Protein AF-A0AAN4YUE8-F1 (afdb_monomer_lite)

Sequence (151 aa):
MDVYGAYKSHLDLLEDEERTVLELKGALEIPPQAVQDELIDAFFSWVAPVLPVVNQRVFLSMYKDPLNPPSLLLLQAIFLAGSRAVREKNHGKELSPGAHSSMVYLQRAKALYDAEFEKDHTTVVQALLLMSWYWQGTEGESVGLSKAGIS

InterPro domains:
  IPR007219 Xylanolytic transcriptional activator, regulatory domain [PF04082] (40-139)
  IPR052073 Amide and Lactam Catabolism Regulators [PTHR47171] (14-140)

Structure (mmCIF, N/CA/C/O backbone):
data_AF-A0AAN4YUE8-F1
#
_entry.id   AF-A0AAN4YUE8-F1
#
loop_
_atom_site.group_PDB
_atom_site.id
_atom_site.type_symbol
_atom_site.label_atom_id
_atom_site.label_alt_id
_atom_site.label_comp_id
_atom_site.label_asym_id
_atom_site.label_entity_id
_atom_site.label_seq_id
_atom_site.pdbx_PDB_ins_code
_atom_site.Cartn_x
_atom_site.Cartn_y
_atom_site.Cartn_z
_atom_site.occupancy
_atom_site.B_iso_or_equiv
_atom_site.auth_seq_id
_atom_site.auth_comp_id
_atom_site.auth_asym_id
_atom_site.auth_atom_id
_atom_site.pdbx_PDB_model_num
ATOM 1 N N . MET A 1 1 ? -6.297 11.658 -5.332 1.00 56.38 1 MET A N 1
ATOM 2 C CA . MET A 1 1 ? -7.288 10.888 -4.556 1.00 56.38 1 MET A CA 1
ATOM 3 C C . MET A 1 1 ? -7.2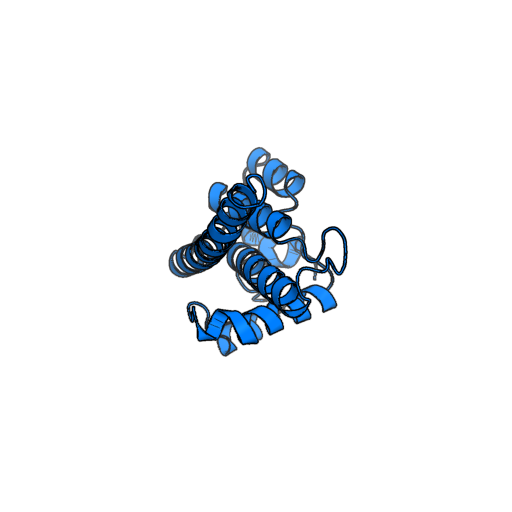24 11.387 -3.127 1.00 56.38 1 MET A C 1
ATOM 5 O O . MET A 1 1 ? -6.114 11.548 -2.638 1.00 56.38 1 MET A O 1
ATOM 9 N N . ASP A 1 2 ? -8.360 11.703 -2.509 1.00 70.38 2 ASP A N 1
ATOM 10 C CA . ASP A 1 2 ? -8.395 12.080 -1.094 1.00 70.38 2 ASP A CA 1
ATOM 11 C C . ASP A 1 2 ? -8.461 10.809 -0.234 1.00 70.38 2 ASP A C 1
ATOM 13 O O . ASP A 1 2 ? -9.399 10.017 -0.350 1.00 70.38 2 ASP A O 1
ATOM 17 N N . VAL A 1 3 ? -7.436 10.605 0.590 1.00 74.94 3 VAL A N 1
ATOM 18 C CA . VAL A 1 3 ? -7.278 9.446 1.483 1.00 74.94 3 VAL A CA 1
ATOM 19 C C . VAL A 1 3 ? -8.448 9.355 2.456 1.00 74.94 3 VAL A C 1
ATOM 21 O O . VAL A 1 3 ? -8.941 8.260 2.726 1.00 74.94 3 VAL A O 1
ATOM 24 N N . TYR A 1 4 ? -8.935 10.501 2.933 1.00 74.44 4 TYR A N 1
ATOM 25 C CA . TYR A 1 4 ? -10.017 10.553 3.907 1.00 74.44 4 TYR A CA 1
ATOM 26 C C . TYR A 1 4 ? -11.331 10.013 3.345 1.00 74.44 4 TYR A C 1
ATOM 28 O O . TYR A 1 4 ? -12.074 9.360 4.070 1.00 74.44 4 TYR A O 1
ATOM 36 N N . GLY A 1 5 ? -11.607 10.222 2.055 1.00 75.31 5 GLY A N 1
ATOM 37 C CA . GLY A 1 5 ? -12.773 9.632 1.393 1.00 75.31 5 GLY A CA 1
ATOM 38 C C . GLY A 1 5 ? -12.615 8.130 1.143 1.00 75.31 5 GLY A C 1
ATOM 39 O O . GLY A 1 5 ? -13.543 7.362 1.378 1.00 75.31 5 GLY A O 1
ATOM 40 N N . ALA A 1 6 ? -11.425 7.720 0.705 1.00 76.44 6 ALA A N 1
ATOM 41 C CA . ALA A 1 6 ? -11.095 6.350 0.316 1.00 76.44 6 ALA A CA 1
ATOM 42 C C . ALA A 1 6 ? -11.107 5.349 1.484 1.00 76.44 6 ALA A C 1
ATOM 44 O O . ALA A 1 6 ? -11.559 4.218 1.328 1.00 76.44 6 ALA A O 1
ATOM 45 N N . TYR A 1 7 ? -10.626 5.773 2.654 1.00 83.31 7 TYR A N 1
ATOM 46 C CA . TYR A 1 7 ? -10.449 4.909 3.827 1.00 83.31 7 TYR A CA 1
ATOM 47 C C . TYR A 1 7 ? -11.299 5.350 5.020 1.00 83.31 7 TYR A C 1
ATOM 49 O O . TYR A 1 7 ? -11.022 4.965 6.155 1.00 83.31 7 TYR A O 1
ATOM 57 N N . LYS A 1 8 ? -12.349 6.144 4.768 1.00 81.19 8 LYS A N 1
ATOM 58 C CA . LYS A 1 8 ? -13.195 6.760 5.797 1.00 81.19 8 LYS A CA 1
ATOM 59 C C . LYS A 1 8 ? -13.653 5.773 6.870 1.00 81.19 8 LYS A C 1
ATOM 61 O O . LYS A 1 8 ? -13.526 6.055 8.051 1.00 81.19 8 LYS A O 1
ATOM 66 N N . SER A 1 9 ? -14.144 4.605 6.455 1.00 80.81 9 SER A N 1
ATOM 67 C CA . SER A 1 9 ? -14.649 3.577 7.372 1.00 80.81 9 SER A CA 1
ATOM 68 C C . SER A 1 9 ? -13.601 3.093 8.371 1.00 80.81 9 SER A C 1
ATOM 70 O O . SER A 1 9 ? -13.945 2.831 9.515 1.00 80.81 9 SER A O 1
ATOM 72 N N . HIS A 1 10 ? -12.339 2.990 7.957 1.00 80.19 10 HIS A N 1
ATOM 73 C CA . HIS A 1 10 ? -11.242 2.594 8.837 1.00 80.19 10 HIS A CA 1
ATOM 74 C C . HIS A 1 10 ? -10.823 3.757 9.732 1.00 80.19 10 HIS A C 1
ATOM 76 O O . HIS A 1 10 ? -10.620 3.571 10.925 1.00 80.19 10 HIS A O 1
ATOM 82 N N . LEU A 1 11 ? -10.751 4.968 9.174 1.00 83.00 11 LEU A N 1
ATOM 83 C CA . LEU A 1 11 ? -10.371 6.165 9.922 1.00 83.00 11 LEU A CA 1
ATOM 84 C C . LEU A 1 11 ? -11.372 6.490 11.036 1.00 83.00 11 LEU A C 1
ATOM 86 O O . LEU A 1 11 ? -10.955 6.840 12.136 1.00 83.00 11 LEU A O 1
ATOM 90 N N . ASP A 1 12 ? -12.673 6.359 10.777 1.00 85.25 12 ASP A N 1
ATOM 91 C CA . ASP A 1 12 ? -13.742 6.631 11.749 1.00 85.25 12 ASP A CA 1
ATOM 92 C C . ASP A 1 12 ? -13.731 5.658 12.947 1.00 85.25 12 ASP A C 1
ATOM 94 O O . ASP A 1 12 ? -14.360 5.943 13.963 1.00 85.25 12 ASP A O 1
ATOM 98 N N . LEU A 1 13 ? -13.029 4.524 12.837 1.00 84.25 13 LEU A N 1
ATOM 99 C CA . LEU A 1 13 ? -12.896 3.520 13.897 1.00 84.25 13 LEU A CA 1
ATOM 100 C C . LEU A 1 13 ? -11.619 3.672 14.736 1.00 84.25 13 LEU A C 1
ATOM 102 O O . LEU A 1 13 ? -11.498 2.984 15.746 1.00 84.25 13 LEU A O 1
ATOM 106 N N . LEU A 1 14 ? -10.680 4.526 14.323 1.00 85.94 14 LEU A N 1
ATOM 107 C CA . LEU A 1 14 ? -9.437 4.756 15.058 1.00 85.94 14 LEU A CA 1
ATOM 108 C C . LEU A 1 14 ? -9.678 5.595 16.306 1.00 85.94 14 LEU A C 1
ATOM 110 O O . LEU A 1 14 ? -10.424 6.577 16.266 1.00 85.94 14 LEU A O 1
ATOM 114 N N . GLU A 1 15 ? -8.961 5.269 17.377 1.00 88.06 15 GLU A N 1
ATOM 115 C CA . GLU A 1 15 ? -8.859 6.167 18.521 1.00 88.06 15 GLU A CA 1
ATOM 116 C C . GLU A 1 15 ? -8.074 7.437 18.131 1.00 88.06 15 GLU A C 1
ATOM 118 O O . GLU A 1 15 ? -7.202 7.419 17.256 1.00 88.06 15 GLU A O 1
ATOM 123 N N . ASP A 1 16 ? -8.368 8.566 18.782 1.00 85.88 16 ASP A N 1
ATOM 124 C CA . ASP A 1 16 ? -7.755 9.863 18.445 1.00 85.88 16 ASP A CA 1
ATOM 125 C C . ASP A 1 16 ? -6.218 9.840 18.573 1.00 85.88 16 ASP A C 1
ATOM 127 O O . ASP A 1 16 ? -5.501 10.470 17.785 1.00 85.88 16 ASP A O 1
ATOM 131 N N . GLU A 1 17 ? -5.695 9.085 19.544 1.00 86.94 17 GLU A N 1
ATOM 132 C CA . GLU A 1 17 ? -4.255 8.906 19.749 1.00 86.94 17 GLU A CA 1
ATOM 133 C C . GLU A 1 17 ? -3.616 8.115 18.598 1.00 86.94 17 GLU A C 1
ATOM 135 O O . GLU A 1 17 ? -2.605 8.545 18.035 1.00 86.94 17 GLU A O 1
ATOM 140 N N . GLU A 1 18 ? -4.234 7.009 18.178 1.00 87.31 18 GLU A N 1
ATOM 141 C CA . GLU A 1 18 ? -3.766 6.189 17.054 1.00 87.31 18 GLU A CA 1
ATOM 142 C C . GLU A 1 18 ? -3.770 6.984 15.749 1.00 87.31 18 GLU A C 1
ATOM 144 O O . GLU A 1 18 ? -2.787 6.975 15.001 1.00 87.31 18 GLU A O 1
ATOM 149 N N . ARG A 1 19 ? -4.847 7.738 15.500 1.00 88.25 19 ARG A N 1
ATOM 150 C CA . ARG A 1 19 ? -4.949 8.632 14.344 1.00 88.25 19 ARG A CA 1
ATOM 151 C C . ARG A 1 19 ? -3.815 9.655 14.337 1.00 88.25 19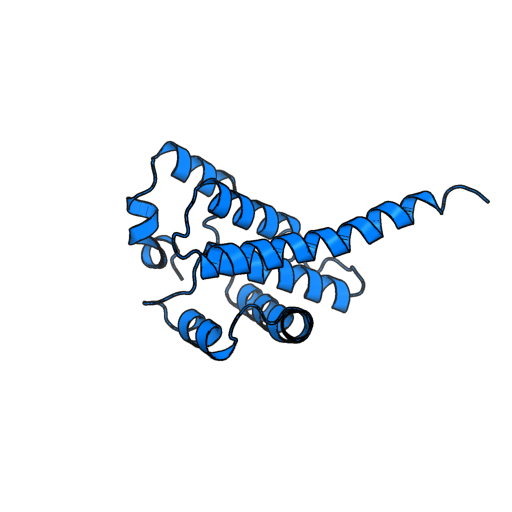 ARG A C 1
ATOM 153 O O . ARG A 1 19 ? -3.136 9.797 13.320 1.00 88.25 19 ARG A O 1
ATOM 160 N N . THR A 1 20 ? -3.559 10.305 15.471 1.00 89.44 20 THR A N 1
ATOM 161 C CA . THR A 1 20 ? -2.471 11.286 15.614 1.00 89.44 20 THR A CA 1
ATOM 162 C C . THR A 1 20 ? -1.111 10.656 15.307 1.00 89.44 20 THR A C 1
ATOM 164 O O . THR A 1 20 ? -0.292 11.235 14.590 1.00 89.44 20 THR A O 1
ATOM 167 N N . VAL A 1 21 ? -0.858 9.442 15.803 1.00 90.31 21 VAL A N 1
ATOM 168 C CA . VAL A 1 21 ? 0.387 8.710 15.531 1.00 90.31 21 VAL A CA 1
ATOM 169 C C . VAL A 1 21 ? 0.535 8.391 14.040 1.00 90.31 21 VAL A C 1
ATOM 171 O O . VAL A 1 21 ? 1.628 8.551 13.487 1.00 90.31 21 VAL A O 1
ATOM 174 N N . LEU A 1 22 ? -0.538 7.959 13.372 1.00 91.88 22 LEU A N 1
ATOM 175 C CA . LEU A 1 22 ? -0.526 7.663 11.937 1.00 91.88 22 LEU A CA 1
ATOM 176 C C . LEU A 1 22 ? -0.288 8.920 11.090 1.00 91.88 22 LEU A C 1
ATOM 178 O O . LEU A 1 22 ? 0.488 8.865 10.133 1.00 91.88 22 LEU A O 1
ATOM 182 N N . GLU A 1 23 ? -0.895 10.049 11.455 1.00 91.00 23 GLU A N 1
ATOM 183 C CA . GLU A 1 23 ? -0.679 11.345 10.803 1.00 91.00 23 GLU A CA 1
ATOM 184 C C . GLU A 1 23 ? 0.769 11.823 10.964 1.00 91.00 23 GLU A C 1
ATOM 186 O O . GLU A 1 23 ? 1.423 12.142 9.973 1.00 91.00 23 GLU A O 1
ATOM 191 N N . LEU A 1 24 ? 1.319 11.781 12.183 1.00 89.81 24 LEU A N 1
ATOM 192 C CA . LEU A 1 24 ? 2.707 12.181 12.455 1.00 89.81 24 LEU A CA 1
ATOM 193 C C . LEU A 1 24 ? 3.735 11.328 11.704 1.00 89.81 24 LEU A C 1
ATOM 195 O O . LEU A 1 24 ? 4.787 11.825 11.302 1.00 89.81 24 LEU A O 1
ATOM 199 N N . LYS A 1 25 ? 3.443 10.041 11.500 1.00 89.38 25 LYS A N 1
ATOM 200 C CA . LYS A 1 25 ? 4.288 9.134 10.709 1.00 89.38 25 LYS A CA 1
ATOM 201 C C . LYS A 1 25 ? 4.062 9.264 9.198 1.00 89.38 25 LYS A C 1
ATOM 203 O O . LYS A 1 25 ? 4.727 8.572 8.425 1.00 89.38 25 LYS A O 1
ATOM 208 N N . GLY A 1 26 ? 3.117 10.103 8.768 1.00 90.81 26 GLY A N 1
ATOM 209 C CA . GLY A 1 26 ? 2.705 10.236 7.371 1.00 90.81 26 GLY A CA 1
ATOM 210 C C . GLY A 1 26 ? 2.127 8.940 6.797 1.00 90.81 26 GLY A C 1
ATOM 211 O O . GLY A 1 26 ? 2.159 8.733 5.587 1.00 90.81 26 GLY A O 1
ATOM 212 N N . ALA A 1 27 ? 1.634 8.030 7.642 1.00 92.81 27 ALA A N 1
ATOM 213 C CA . ALA A 1 27 ? 1.154 6.706 7.241 1.00 92.81 27 ALA A CA 1
ATOM 214 C C . ALA A 1 27 ? -0.069 6.778 6.316 1.00 92.81 27 ALA A C 1
ATOM 216 O O . ALA A 1 27 ? -0.264 5.921 5.451 1.00 92.81 27 ALA A O 1
ATOM 217 N N . LEU A 1 28 ? -0.844 7.852 6.475 1.00 91.12 28 LEU A N 1
ATOM 218 C CA . LEU A 1 28 ? -2.008 8.179 5.663 1.00 91.12 28 LEU A CA 1
ATOM 219 C C . LEU A 1 28 ? -1.648 8.935 4.377 1.00 91.12 28 LEU A C 1
ATOM 221 O O . LEU A 1 28 ? -2.507 9.154 3.536 1.00 91.12 28 LEU A O 1
ATOM 225 N N . GLU A 1 29 ? -0.393 9.333 4.177 1.00 90.50 29 GLU A N 1
ATOM 226 C CA . GLU A 1 29 ? -0.010 10.076 2.982 1.00 90.50 29 GLU A CA 1
ATOM 227 C C . GLU A 1 29 ? 0.211 9.154 1.780 1.00 90.50 29 GLU A C 1
ATOM 229 O O . GLU A 1 29 ? 0.952 8.162 1.837 1.00 90.50 29 GLU A O 1
ATOM 234 N N . ILE A 1 30 ? -0.360 9.559 0.646 1.00 88.94 30 ILE A N 1
ATOM 235 C CA . ILE A 1 30 ? -0.162 8.924 -0.655 1.00 88.94 30 ILE A CA 1
ATOM 236 C C . ILE A 1 30 ? 0.648 9.883 -1.547 1.00 88.94 30 ILE A C 1
ATOM 238 O O . ILE A 1 30 ? 0.291 11.060 -1.649 1.00 88.94 30 ILE A O 1
ATOM 242 N N . PRO A 1 31 ? 1.730 9.419 -2.202 1.00 90.19 31 PRO A N 1
ATOM 243 C CA . PRO A 1 31 ? 2.542 10.265 -3.078 1.00 90.19 31 PRO A CA 1
ATOM 244 C C . PRO A 1 31 ? 1.772 10.693 -4.347 1.00 90.19 31 PRO A C 1
ATOM 246 O O . PRO A 1 31 ? 0.704 10.150 -4.640 1.00 90.19 31 PRO A O 1
ATOM 249 N N . PRO A 1 32 ? 2.291 11.644 -5.149 1.00 91.19 32 PRO A N 1
ATOM 250 C CA . PRO A 1 32 ? 1.680 12.020 -6.426 1.00 91.19 32 PRO A CA 1
ATOM 251 C C . PRO A 1 32 ? 1.449 10.812 -7.344 1.00 91.19 32 PRO A C 1
ATOM 253 O O . PRO A 1 32 ? 2.257 9.887 -7.359 1.00 91.19 32 PRO A O 1
ATOM 256 N N . GLN A 1 33 ? 0.375 10.831 -8.140 1.00 90.81 33 GLN A N 1
ATOM 257 C CA . GLN A 1 33 ? -0.047 9.677 -8.952 1.00 90.81 33 GLN A CA 1
ATOM 258 C C . GLN A 1 33 ? 1.068 9.126 -9.854 1.00 90.81 33 GLN A C 1
ATOM 260 O O . GLN A 1 33 ? 1.293 7.926 -9.864 1.00 90.81 33 GLN A O 1
ATOM 265 N N . ALA A 1 34 ? 1.843 9.999 -10.504 1.00 90.75 34 ALA A N 1
ATOM 266 C CA . ALA A 1 34 ? 2.965 9.577 -11.344 1.00 90.75 34 ALA A CA 1
ATOM 267 C C . ALA A 1 34 ? 4.022 8.749 -10.585 1.00 90.75 34 ALA A C 1
ATOM 269 O O . ALA A 1 34 ? 4.599 7.824 -11.146 1.00 90.75 34 ALA A O 1
ATOM 270 N N . VAL A 1 35 ? 4.260 9.062 -9.305 1.00 91.12 35 VAL A N 1
ATOM 271 C CA . VAL A 1 35 ? 5.174 8.291 -8.449 1.00 91.12 35 VAL A CA 1
ATOM 272 C C . VAL A 1 35 ? 4.543 6.951 -8.084 1.00 91.12 35 VAL A C 1
ATOM 274 O O . VAL A 1 35 ? 5.218 5.930 -8.116 1.00 91.12 35 VAL A O 1
ATOM 277 N N . GLN A 1 36 ? 3.249 6.931 -7.758 1.00 94.06 36 GLN A N 1
ATOM 278 C CA . GLN A 1 36 ? 2.547 5.680 -7.462 1.00 94.06 36 GLN A CA 1
ATOM 279 C C . GLN A 1 36 ? 2.620 4.713 -8.647 1.00 94.06 36 GLN A C 1
ATOM 281 O O . GLN A 1 36 ? 3.005 3.562 -8.4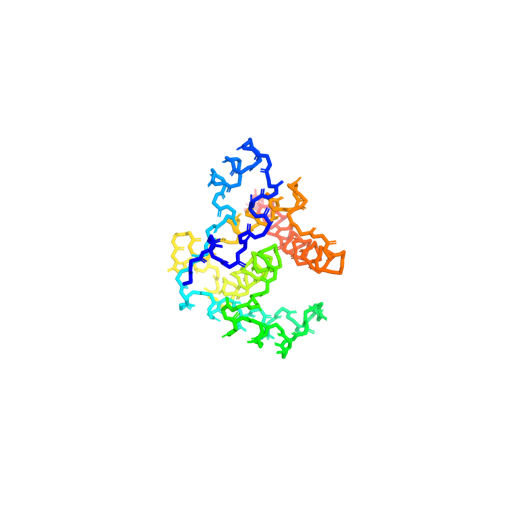55 1.00 94.06 36 GLN A O 1
ATOM 286 N N . ASP A 1 37 ? 2.304 5.198 -9.852 1.00 95.06 37 ASP A N 1
ATOM 287 C CA . ASP A 1 37 ? 2.338 4.417 -11.089 1.00 95.06 37 ASP A CA 1
ATOM 288 C C . ASP A 1 37 ? 3.738 3.825 -11.320 1.00 95.06 37 ASP A C 1
ATOM 290 O O . ASP A 1 37 ? 3.874 2.619 -11.520 1.00 95.06 37 ASP A O 1
ATOM 294 N N . GLU A 1 38 ? 4.796 4.637 -11.189 1.00 93.88 38 GLU A N 1
ATOM 295 C CA . GLU A 1 38 ? 6.185 4.180 -11.333 1.00 93.88 38 GLU A CA 1
ATOM 296 C C . GLU A 1 38 ? 6.549 3.076 -10.324 1.00 93.88 38 GLU A C 1
ATOM 298 O O . GLU A 1 38 ? 7.151 2.062 -10.690 1.00 93.88 38 GLU A O 1
ATOM 303 N N . LEU A 1 39 ? 6.187 3.254 -9.050 1.00 94.88 39 LEU A N 1
ATOM 304 C CA . LEU A 1 39 ? 6.496 2.293 -7.990 1.00 94.88 39 LEU A CA 1
ATOM 305 C C . LEU A 1 39 ? 5.720 0.981 -8.162 1.00 94.88 39 LEU A C 1
ATOM 307 O O . LEU A 1 39 ? 6.287 -0.097 -7.968 1.00 94.88 39 LEU A O 1
ATOM 311 N N . ILE A 1 40 ? 4.442 1.060 -8.538 1.00 96.75 40 ILE A N 1
ATOM 312 C CA . ILE A 1 40 ? 3.584 -0.105 -8.789 1.00 96.75 40 ILE A CA 1
ATOM 313 C C . ILE A 1 40 ? 4.096 -0.886 -10.003 1.00 96.75 40 ILE A C 1
ATOM 315 O O . ILE A 1 40 ? 4.230 -2.112 -9.936 1.00 96.75 40 ILE A O 1
ATOM 319 N N . ASP A 1 41 ? 4.443 -0.193 -11.086 1.00 96.06 41 ASP A N 1
ATOM 320 C CA . ASP A 1 41 ? 5.007 -0.818 -12.280 1.00 96.06 41 ASP A CA 1
ATOM 321 C C . ASP A 1 41 ? 6.345 -1.496 -11.971 1.00 96.06 41 ASP A C 1
ATOM 323 O O . ASP A 1 41 ? 6.581 -2.635 -12.389 1.00 96.06 41 ASP A O 1
ATOM 327 N N . ALA A 1 42 ? 7.210 -0.844 -11.188 1.00 94.38 42 ALA A N 1
ATOM 328 C CA . ALA A 1 42 ? 8.470 -1.431 -10.747 1.00 94.38 42 ALA A CA 1
ATOM 329 C C . ALA A 1 42 ? 8.252 -2.681 -9.880 1.00 94.38 42 ALA A C 1
ATOM 331 O O . ALA A 1 42 ? 8.917 -3.696 -10.094 1.00 94.38 42 ALA A O 1
ATOM 332 N N . PHE A 1 43 ? 7.293 -2.645 -8.950 1.00 96.38 43 PHE A N 1
ATOM 333 C CA . PHE A 1 43 ? 6.931 -3.801 -8.132 1.00 96.38 43 PHE A CA 1
ATOM 334 C C . PHE A 1 43 ? 6.506 -4.996 -8.994 1.00 96.38 43 PHE A C 1
ATOM 336 O O . PHE A 1 43 ? 7.076 -6.081 -8.862 1.00 96.38 43 PHE A O 1
ATOM 343 N N . PHE A 1 44 ? 5.552 -4.810 -9.911 1.00 97.25 44 PHE A N 1
ATOM 344 C CA . PHE A 1 44 ? 5.060 -5.915 -10.736 1.00 97.25 44 PHE A CA 1
ATOM 345 C C . PHE A 1 44 ? 6.079 -6.410 -11.765 1.00 97.25 44 PHE A C 1
ATOM 347 O O . PHE A 1 44 ? 6.052 -7.584 -12.125 1.00 97.25 44 PHE A O 1
ATOM 354 N N . SER A 1 45 ? 6.991 -5.546 -12.209 1.00 95.38 45 SER A N 1
ATOM 355 C CA . SER A 1 45 ? 8.015 -5.918 -13.189 1.00 95.38 45 SER A CA 1
ATOM 356 C C . SER A 1 45 ? 9.194 -6.671 -12.571 1.00 95.38 45 SER A C 1
ATOM 358 O O . SER A 1 45 ? 9.763 -7.539 -13.227 1.00 95.38 45 SER A O 1
ATOM 360 N N . TRP A 1 46 ? 9.577 -6.345 -11.331 1.00 92.62 46 TRP A N 1
ATOM 361 C CA . TRP A 1 46 ? 10.837 -6.820 -10.738 1.00 92.62 46 TRP A CA 1
ATOM 362 C C . TRP A 1 46 ? 10.663 -7.652 -9.473 1.00 92.62 46 TRP A C 1
ATOM 364 O O . TRP A 1 46 ? 11.437 -8.577 -9.244 1.00 92.62 46 TRP A O 1
ATOM 374 N N . VAL A 1 47 ? 9.658 -7.346 -8.651 1.00 93.44 47 VAL A N 1
ATOM 375 C CA . VAL A 1 47 ? 9.465 -8.007 -7.353 1.00 93.44 47 VAL A CA 1
ATOM 376 C C . VAL A 1 47 ? 8.461 -9.146 -7.469 1.00 93.44 47 VAL A C 1
ATOM 378 O O . VAL A 1 47 ? 8.760 -10.264 -7.058 1.00 93.44 47 VAL A O 1
ATOM 381 N N . ALA A 1 48 ? 7.297 -8.900 -8.077 1.00 94.69 48 ALA A N 1
ATOM 382 C CA . ALA A 1 48 ? 6.243 -9.904 -8.221 1.00 94.69 48 ALA A CA 1
ATOM 383 C C . ALA A 1 48 ? 6.686 -11.210 -8.924 1.00 94.69 48 ALA A C 1
ATOM 385 O O . ALA A 1 48 ? 6.197 -12.263 -8.518 1.00 94.69 48 ALA A O 1
ATOM 386 N N . PRO A 1 49 ? 7.621 -11.212 -9.902 1.00 95.19 49 PRO A N 1
ATOM 387 C CA . PRO A 1 49 ? 8.139 -12.459 -10.474 1.00 95.19 49 PRO A CA 1
ATOM 388 C C . PRO A 1 49 ? 8.880 -13.353 -9.469 1.00 95.19 49 PRO A C 1
ATOM 390 O O . PRO A 1 49 ? 8.911 -14.568 -9.644 1.00 95.19 49 PRO A O 1
ATOM 393 N N . VAL A 1 50 ? 9.475 -12.765 -8.425 1.00 92.94 50 VAL A N 1
ATOM 394 C CA . VAL A 1 50 ? 10.214 -13.482 -7.370 1.00 92.94 50 VAL A CA 1
ATOM 395 C C . VAL A 1 50 ? 9.322 -13.749 -6.154 1.00 92.94 50 VAL A C 1
ATOM 397 O O . VAL A 1 50 ? 9.427 -14.802 -5.529 1.00 92.94 50 VAL A O 1
ATOM 400 N N . LEU A 1 51 ? 8.424 -12.815 -5.828 1.00 94.00 51 LEU A N 1
ATOM 401 C CA . LEU A 1 51 ? 7.528 -12.872 -4.675 1.00 94.00 51 LEU A CA 1
ATOM 402 C C . LEU A 1 51 ? 6.071 -12.591 -5.105 1.00 94.00 51 LEU A C 1
ATOM 404 O O . LEU A 1 51 ? 5.561 -11.488 -4.887 1.00 94.00 51 LEU A O 1
ATOM 408 N N . PRO A 1 52 ? 5.378 -13.571 -5.722 1.00 94.94 52 PRO A N 1
ATOM 409 C CA . PRO A 1 52 ? 4.057 -13.393 -6.335 1.00 94.94 52 PRO A CA 1
ATOM 410 C C . PRO A 1 52 ? 2.920 -13.422 -5.301 1.00 94.94 52 PRO A C 1
ATOM 412 O O . PRO A 1 52 ? 1.978 -14.206 -5.398 1.00 94.94 52 PRO A O 1
ATOM 415 N N . VAL A 1 53 ? 3.010 -12.575 -4.276 1.00 96.56 53 VAL A N 1
ATOM 416 C CA . VAL A 1 53 ? 2.041 -12.543 -3.168 1.00 96.56 53 VAL A CA 1
ATOM 417 C C . VAL A 1 53 ? 0.805 -11.703 -3.491 1.00 96.56 53 VAL A C 1
ATOM 419 O O . VAL A 1 53 ? -0.235 -11.903 -2.875 1.00 96.56 53 VAL A O 1
ATOM 422 N N . VAL A 1 54 ? 0.886 -10.812 -4.487 1.00 97.19 54 VAL A N 1
ATOM 423 C CA . VAL A 1 54 ? -0.209 -9.926 -4.919 1.00 97.19 54 VAL A CA 1
ATOM 424 C C . VAL A 1 54 ? -0.664 -10.287 -6.331 1.00 97.19 54 VAL A C 1
ATOM 426 O O . VAL A 1 54 ? 0.140 -10.359 -7.260 1.00 97.19 54 VAL A O 1
ATOM 429 N N . ASN A 1 55 ? -1.975 -10.451 -6.528 1.00 96.81 55 ASN A N 1
ATOM 430 C CA . ASN A 1 55 ? -2.543 -10.634 -7.861 1.00 96.81 55 ASN A CA 1
ATOM 431 C C . ASN A 1 55 ? -2.586 -9.295 -8.615 1.00 96.81 55 ASN A C 1
ATOM 433 O O . ASN A 1 55 ? -3.384 -8.418 -8.285 1.00 96.81 55 ASN A O 1
ATOM 437 N N . GLN A 1 56 ? -1.774 -9.167 -9.667 1.00 96.44 56 GLN A N 1
ATOM 438 C CA . GLN A 1 56 ? -1.651 -7.930 -10.443 1.00 96.44 56 GLN A CA 1
ATOM 439 C C . GLN A 1 56 ? -2.975 -7.436 -11.027 1.00 96.44 56 GLN A C 1
ATOM 441 O O . GLN A 1 56 ? -3.277 -6.248 -10.950 1.00 96.44 56 GLN A O 1
ATOM 446 N N . ARG A 1 57 ? -3.782 -8.330 -11.609 1.00 96.25 57 ARG A N 1
ATOM 447 C CA . ARG A 1 57 ? -5.035 -7.932 -12.262 1.00 96.25 57 ARG A CA 1
ATOM 448 C C . ARG A 1 57 ? -6.029 -7.388 -11.243 1.00 96.25 57 ARG A C 1
ATOM 450 O O . ARG A 1 57 ? -6.629 -6.347 -11.490 1.00 96.25 57 ARG A O 1
ATOM 457 N N . VAL A 1 58 ? -6.188 -8.088 -10.121 1.00 95.81 58 VAL A N 1
ATOM 458 C CA . VAL A 1 58 ? -7.095 -7.671 -9.043 1.00 95.81 58 VAL A CA 1
ATOM 459 C C . VAL A 1 58 ? -6.623 -6.343 -8.460 1.00 95.81 58 VAL A C 1
ATOM 461 O O . VAL A 1 58 ? -7.388 -5.383 -8.441 1.00 95.81 58 VAL A O 1
ATOM 464 N N . PHE A 1 59 ? -5.345 -6.247 -8.093 1.00 96.69 59 PHE A N 1
ATOM 465 C CA . PHE A 1 59 ? -4.789 -5.036 -7.501 1.00 96.69 59 PHE A CA 1
ATOM 466 C C . PHE A 1 59 ? -4.929 -3.816 -8.420 1.00 96.69 59 PHE A C 1
ATOM 468 O O . PHE A 1 59 ? -5.453 -2.792 -7.997 1.00 96.69 59 PHE A O 1
ATOM 475 N N . LEU A 1 60 ? -4.533 -3.924 -9.694 1.00 96.06 60 LEU A N 1
ATOM 476 C CA . LEU A 1 60 ? -4.636 -2.810 -10.643 1.00 96.06 60 LEU A CA 1
ATOM 477 C C . LEU A 1 60 ? -6.086 -2.422 -10.954 1.00 96.06 60 LEU A C 1
ATOM 479 O O . LEU A 1 60 ? -6.333 -1.282 -11.346 1.00 96.06 60 LEU A O 1
ATOM 483 N N . SER A 1 61 ? -7.038 -3.350 -10.811 1.00 95.69 61 SER A N 1
ATOM 484 C CA . SER A 1 61 ? -8.461 -3.033 -10.954 1.00 95.69 61 SER A CA 1
ATOM 485 C C . SER A 1 61 ? -8.962 -2.173 -9.792 1.00 95.69 61 SER A C 1
ATOM 487 O O . SER A 1 61 ? -9.575 -1.142 -10.041 1.00 95.69 61 SER A O 1
ATOM 489 N N . MET A 1 62 ? -8.596 -2.524 -8.553 1.00 94.38 62 MET A N 1
ATOM 490 C CA . MET A 1 62 ? -8.917 -1.748 -7.349 1.00 94.38 62 MET A CA 1
ATOM 491 C C . MET A 1 62 ? -8.184 -0.406 -7.333 1.00 94.38 62 MET A C 1
ATOM 493 O O . MET A 1 62 ? -8.758 0.620 -7.008 1.00 94.38 62 MET A O 1
ATOM 497 N N . TYR A 1 63 ? -6.918 -0.380 -7.758 1.00 93.69 63 TYR A N 1
ATOM 498 C CA . TYR A 1 63 ? -6.119 0.845 -7.823 1.00 93.69 63 TYR A CA 1
ATOM 499 C C . TYR A 1 63 ? -6.746 1.923 -8.724 1.00 93.69 63 TYR A C 1
ATOM 501 O O . TYR A 1 63 ? -6.621 3.117 -8.462 1.00 93.69 63 TYR A O 1
ATOM 509 N N . LYS A 1 64 ? -7.447 1.501 -9.780 1.00 92.19 64 LYS A N 1
ATOM 510 C CA . LYS A 1 64 ? -8.164 2.390 -10.703 1.00 92.19 64 LYS A CA 1
ATOM 511 C C . LYS A 1 64 ? -9.585 2.716 -10.243 1.00 92.19 64 LYS A C 1
ATOM 513 O O . LYS A 1 64 ? -10.216 3.579 -10.852 1.00 92.19 64 LYS A O 1
ATOM 518 N N . ASP A 1 65 ? -10.086 2.033 -9.217 1.00 90.50 65 ASP A N 1
ATOM 519 C CA . ASP A 1 65 ? -11.427 2.215 -8.678 1.00 90.50 65 ASP A CA 1
ATOM 520 C C . ASP A 1 65 ? -11.382 3.102 -7.420 1.00 90.50 65 ASP A C 1
ATOM 522 O O . ASP A 1 65 ? -11.002 2.642 -6.341 1.00 90.50 65 ASP A O 1
ATOM 526 N N . PRO A 1 66 ? -11.791 4.380 -7.510 1.00 82.81 66 PRO A N 1
ATOM 527 C CA . PRO A 1 66 ? -11.771 5.278 -6.361 1.00 82.81 66 PRO A CA 1
ATOM 528 C C . PRO A 1 66 ? -12.777 4.895 -5.266 1.00 82.81 66 PRO A C 1
ATOM 530 O O . PRO A 1 66 ? -12.662 5.404 -4.153 1.00 82.81 66 PRO A O 1
ATOM 533 N N . LEU A 1 67 ? -13.766 4.046 -5.571 1.00 86.44 67 LEU A N 1
ATOM 534 C CA . LEU A 1 67 ? -14.780 3.587 -4.619 1.00 86.44 67 LEU A CA 1
ATOM 535 C C . LEU A 1 67 ? -14.365 2.304 -3.897 1.00 86.44 67 LEU A C 1
ATOM 537 O O . LEU A 1 67 ? -14.900 2.010 -2.830 1.00 86.44 67 LEU A O 1
ATOM 541 N N . ASN A 1 68 ? -13.431 1.550 -4.473 1.00 86.81 68 ASN A N 1
ATOM 542 C CA . ASN A 1 68 ? -12.926 0.307 -3.908 1.00 86.81 68 ASN A CA 1
ATOM 543 C C . ASN A 1 68 ? -11.394 0.225 -4.036 1.00 86.81 68 ASN A C 1
ATOM 545 O O . ASN A 1 68 ? -10.876 -0.640 -4.753 1.00 86.81 68 ASN A O 1
ATOM 549 N N . PRO A 1 69 ? -10.665 1.145 -3.376 1.00 90.81 69 PRO A N 1
ATOM 550 C CA . PRO A 1 69 ? -9.213 1.170 -3.424 1.00 90.81 69 PRO A CA 1
ATOM 551 C C . PRO A 1 69 ? -8.602 -0.071 -2.760 1.00 90.81 69 PRO A C 1
ATOM 553 O O . PRO A 1 69 ? -9.228 -0.700 -1.904 1.00 90.81 69 PRO A O 1
ATOM 556 N N . PRO A 1 70 ? -7.351 -0.421 -3.104 1.00 94.06 70 PRO A N 1
ATOM 557 C CA . PRO A 1 70 ? -6.619 -1.448 -2.378 1.00 94.06 70 PRO A CA 1
ATOM 558 C C . PRO A 1 70 ? -6.378 -1.019 -0.926 1.00 94.06 70 PRO A C 1
ATOM 560 O O . PRO A 1 70 ? -6.388 0.166 -0.607 1.00 94.06 70 PRO A O 1
ATOM 563 N N . SER A 1 71 ? -6.084 -1.983 -0.056 1.00 95.06 71 SER A N 1
ATOM 564 C CA . SER A 1 71 ? -5.658 -1.711 1.320 1.00 95.06 71 SER A CA 1
ATOM 565 C C . SER A 1 71 ? -4.505 -0.711 1.375 1.00 95.06 71 SER A C 1
ATOM 567 O O . SER A 1 71 ? -3.498 -0.876 0.679 1.00 95.06 71 SER A O 1
ATOM 569 N N . LEU A 1 72 ? -4.613 0.286 2.257 1.00 95.62 72 LEU A N 1
ATOM 570 C CA . LEU A 1 72 ? -3.558 1.275 2.452 1.00 95.62 72 LEU A CA 1
ATOM 571 C C . LEU A 1 72 ? -2.271 0.628 2.981 1.00 95.62 72 LEU A C 1
ATOM 573 O O . LEU A 1 72 ? -1.182 1.001 2.548 1.00 95.62 72 LEU A O 1
ATOM 577 N N . LEU A 1 73 ? -2.384 -0.377 3.858 1.00 97.19 73 LEU A N 1
ATOM 578 C CA . LEU A 1 73 ? -1.237 -1.137 4.362 1.00 97.19 73 LEU A CA 1
ATOM 579 C C . LEU A 1 73 ? -0.499 -1.830 3.211 1.00 97.19 73 LEU A C 1
ATOM 581 O O . LEU A 1 73 ? 0.716 -1.676 3.062 1.00 97.19 73 LEU A O 1
ATOM 585 N N . LEU A 1 74 ? -1.240 -2.555 2.368 1.00 97.44 74 LEU A N 1
ATOM 586 C CA . LEU A 1 74 ? -0.663 -3.240 1.213 1.00 97.44 74 LEU A CA 1
ATOM 587 C C . LEU A 1 74 ? -0.076 -2.250 0.203 1.00 97.44 74 LEU A C 1
ATOM 589 O O . LEU A 1 74 ? 0.983 -2.505 -0.365 1.00 97.44 74 LEU A O 1
ATOM 593 N N . LEU A 1 75 ? -0.731 -1.107 0.007 1.00 96.81 75 LEU A N 1
ATOM 594 C CA . LEU A 1 75 ? -0.269 -0.058 -0.892 1.00 96.81 75 LEU A CA 1
ATOM 595 C C . LEU A 1 75 ? 1.082 0.521 -0.437 1.00 96.81 75 LEU A C 1
ATOM 597 O O . LEU A 1 75 ? 2.012 0.584 -1.242 1.00 96.81 75 LEU A O 1
ATOM 601 N N . GLN A 1 76 ? 1.239 0.854 0.852 1.00 96.94 76 GLN A N 1
ATOM 602 C CA . GLN A 1 76 ? 2.528 1.302 1.403 1.00 96.94 76 GLN A CA 1
ATOM 603 C C . GLN A 1 76 ? 3.610 0.212 1.266 1.00 96.94 76 GLN A C 1
ATOM 605 O O . GLN A 1 76 ? 4.752 0.510 0.915 1.00 96.94 76 GLN A O 1
ATOM 610 N N . ALA A 1 77 ? 3.261 -1.063 1.473 1.00 97.50 77 ALA A N 1
ATOM 611 C CA . ALA A 1 77 ? 4.193 -2.181 1.309 1.00 97.50 77 ALA A CA 1
ATOM 612 C C . ALA A 1 77 ? 4.619 -2.409 -0.160 1.00 97.50 77 ALA A C 1
ATOM 614 O O . ALA A 1 77 ? 5.777 -2.734 -0.435 1.00 97.50 77 ALA A O 1
ATOM 615 N N . ILE A 1 78 ? 3.722 -2.186 -1.124 1.00 97.25 78 ILE A N 1
ATOM 616 C CA . ILE A 1 78 ? 4.046 -2.214 -2.557 1.00 97.25 78 ILE A CA 1
ATOM 617 C C . ILE A 1 78 ? 4.959 -1.042 -2.928 1.00 97.25 78 ILE A C 1
ATOM 619 O O . ILE A 1 78 ? 5.943 -1.250 -3.637 1.00 97.25 78 ILE A O 1
ATOM 623 N N . PHE A 1 79 ? 4.711 0.165 -2.412 1.00 95.88 79 PHE A N 1
ATOM 624 C CA . PHE A 1 79 ? 5.599 1.314 -2.626 1.00 95.88 79 PHE A CA 1
ATOM 625 C C . PHE A 1 79 ? 7.000 1.094 -2.037 1.00 95.88 79 PHE A C 1
ATOM 627 O O . PHE A 1 79 ? 8.005 1.447 -2.661 1.00 95.88 79 PHE A O 1
ATOM 634 N N . LEU A 1 80 ? 7.095 0.436 -0.880 1.00 95.38 80 LEU A N 1
ATOM 635 C CA . LEU A 1 80 ? 8.365 -0.003 -0.300 1.00 95.38 80 LEU A CA 1
ATOM 636 C C . LEU A 1 80 ? 9.139 -0.906 -1.271 1.00 95.38 80 LEU A C 1
ATOM 638 O O . LEU A 1 80 ? 10.294 -0.626 -1.596 1.00 95.38 80 LEU A O 1
ATOM 642 N N . ALA A 1 81 ? 8.499 -1.966 -1.758 1.00 95.19 81 ALA A N 1
ATOM 643 C CA . ALA A 1 81 ? 9.135 -2.923 -2.656 1.00 95.19 81 ALA A CA 1
ATOM 644 C C . ALA A 1 81 ? 9.485 -2.294 -4.021 1.00 95.19 81 ALA A C 1
ATOM 646 O O . ALA A 1 81 ? 10.595 -2.473 -4.527 1.00 95.19 81 ALA A O 1
ATOM 647 N N . GLY A 1 82 ? 8.571 -1.496 -4.578 1.00 94.19 82 GLY A N 1
ATOM 648 C CA . GLY A 1 82 ? 8.757 -0.758 -5.825 1.00 94.19 82 GLY A CA 1
ATOM 649 C C . GLY A 1 82 ? 9.904 0.248 -5.751 1.00 94.19 82 GLY A C 1
ATOM 650 O O . GLY A 1 82 ? 10.736 0.300 -6.653 1.00 94.19 82 GLY A O 1
ATOM 651 N N . SER A 1 83 ? 10.025 0.993 -4.648 1.00 92.44 83 SER A N 1
ATOM 652 C CA . SER A 1 83 ? 11.084 2.004 -4.498 1.00 92.44 83 SER A CA 1
ATOM 653 C C . SER A 1 83 ? 12.470 1.367 -4.436 1.00 92.44 83 SER A C 1
ATOM 655 O O . SER A 1 83 ? 13.408 1.881 -5.046 1.00 92.44 83 SER A O 1
ATOM 657 N N . ARG A 1 84 ? 12.602 0.201 -3.786 1.00 89.00 84 ARG A N 1
ATOM 658 C CA . ARG A 1 84 ? 13.837 -0.593 -3.821 1.00 89.00 84 ARG A CA 1
ATOM 659 C C . ARG A 1 84 ? 14.181 -1.036 -5.247 1.00 89.00 84 ARG A C 1
ATOM 661 O O . ARG A 1 84 ? 15.327 -0.885 -5.660 1.00 89.00 84 ARG A O 1
ATOM 668 N N . ALA A 1 85 ? 13.205 -1.531 -6.010 1.00 88.00 85 ALA A N 1
ATOM 669 C CA . ALA A 1 85 ? 13.420 -1.948 -7.398 1.00 88.00 85 ALA A CA 1
ATOM 670 C C . ALA A 1 85 ? 13.838 -0.777 -8.310 1.00 88.00 85 ALA A C 1
ATOM 672 O O . ALA A 1 85 ? 14.749 -0.919 -9.127 1.00 88.00 85 ALA A O 1
ATOM 673 N N . VAL A 1 86 ? 13.231 0.403 -8.137 1.00 88.31 86 VAL A N 1
ATOM 674 C CA . VAL A 1 86 ? 13.634 1.627 -8.850 1.00 88.31 86 VAL A CA 1
ATOM 675 C C . VAL A 1 86 ? 15.065 2.033 -8.486 1.00 88.31 86 VAL A C 1
ATOM 677 O O . VAL A 1 86 ? 15.839 2.387 -9.377 1.00 88.31 86 VAL A O 1
ATOM 680 N N . ARG A 1 87 ? 15.455 1.959 -7.207 1.00 83.81 87 ARG A N 1
ATOM 681 C CA . ARG A 1 87 ? 16.829 2.268 -6.766 1.00 83.81 87 ARG A CA 1
ATOM 682 C C . ARG A 1 87 ? 17.863 1.328 -7.385 1.00 83.81 87 ARG A C 1
ATOM 684 O O . ARG A 1 87 ? 18.880 1.808 -7.881 1.00 83.81 87 ARG A O 1
ATOM 691 N N . GLU A 1 88 ? 17.584 0.026 -7.410 1.00 80.81 88 GLU A N 1
ATOM 692 C CA . GLU A 1 88 ? 18.463 -0.978 -8.024 1.00 80.81 88 GLU A CA 1
ATOM 693 C C . GLU A 1 88 ? 18.660 -0.700 -9.523 1.00 80.81 88 GLU A C 1
ATOM 695 O O . GLU A 1 88 ? 19.786 -0.597 -10.006 1.00 80.81 88 GLU A O 1
ATOM 700 N N . LYS A 1 89 ? 17.562 -0.448 -10.252 1.00 79.69 89 LYS A N 1
ATOM 701 C CA . LYS A 1 89 ? 17.598 -0.109 -11.686 1.00 79.69 89 LYS A CA 1
ATOM 702 C C . LYS A 1 89 ? 18.454 1.128 -11.985 1.00 79.69 89 LYS A C 1
ATOM 704 O O . LYS A 1 89 ? 19.056 1.223 -13.053 1.00 79.69 89 LYS A O 1
ATOM 709 N N . ASN A 1 90 ? 18.501 2.081 -11.059 1.00 77.81 90 ASN A N 1
ATOM 710 C CA . ASN A 1 90 ? 19.250 3.326 -11.204 1.00 77.81 90 ASN A CA 1
ATOM 711 C C . ASN A 1 90 ? 20.654 3.269 -10.576 1.00 77.81 90 ASN A C 1
ATOM 713 O O . ASN A 1 90 ? 21.251 4.317 -10.323 1.00 77.81 90 ASN A O 1
ATOM 717 N N . HIS A 1 91 ? 21.197 2.065 -10.349 1.00 74.38 91 HIS A N 1
ATOM 718 C CA . HIS A 1 91 ? 22.527 1.833 -9.769 1.00 74.38 91 HIS A CA 1
ATOM 719 C C . HIS A 1 91 ? 22.735 2.580 -8.438 1.00 74.38 91 HIS A C 1
ATOM 721 O O . HIS A 1 91 ? 23.793 3.157 -8.189 1.00 74.38 91 HIS A O 1
ATOM 727 N N . GLY A 1 92 ? 21.694 2.637 -7.603 1.00 64.31 92 GLY A N 1
ATOM 728 C CA . GLY A 1 92 ? 21.745 3.284 -6.292 1.00 64.31 92 GLY A CA 1
ATOM 729 C C . GLY A 1 92 ? 21.693 4.815 -6.315 1.00 64.31 92 GLY A C 1
ATOM 730 O O . GLY A 1 92 ? 21.786 5.432 -5.256 1.00 64.31 92 GLY A O 1
ATOM 731 N N . LYS A 1 93 ? 21.516 5.454 -7.480 1.00 59.88 93 LYS A N 1
ATOM 732 C CA . LYS A 1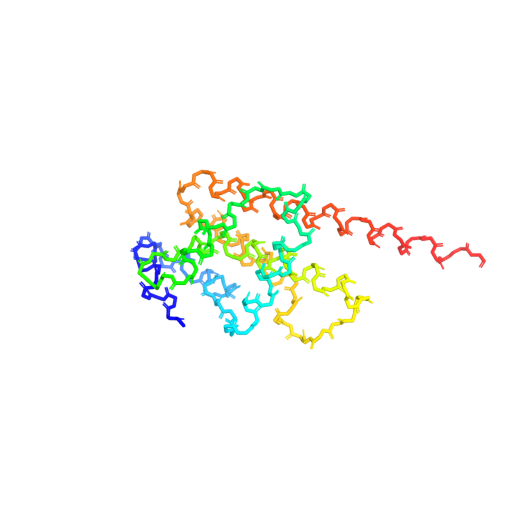 93 ? 21.353 6.910 -7.556 1.00 59.88 93 LYS A CA 1
ATOM 733 C C . LYS A 1 93 ? 19.972 7.313 -7.033 1.00 59.88 93 LYS A C 1
ATOM 735 O O . LYS A 1 93 ? 18.952 6.907 -7.588 1.00 59.88 93 LYS A O 1
ATOM 740 N N . GLU A 1 94 ? 19.934 8.130 -5.982 1.00 57.16 94 GLU A N 1
ATOM 741 C CA . GLU A 1 94 ? 18.683 8.714 -5.491 1.00 57.16 94 GLU A CA 1
ATOM 742 C C . GLU A 1 94 ? 18.100 9.663 -6.547 1.00 57.16 94 GLU A C 1
ATOM 744 O O . GLU A 1 94 ? 18.747 10.629 -6.955 1.00 57.16 94 GLU A O 1
ATOM 749 N N . LEU A 1 95 ? 16.881 9.376 -7.017 1.00 58.78 95 LEU A N 1
ATOM 750 C CA . LEU A 1 95 ? 16.200 10.202 -8.025 1.00 58.78 95 LEU A CA 1
ATOM 751 C C . LEU A 1 95 ? 15.463 11.398 -7.408 1.00 58.78 95 LEU A C 1
ATOM 753 O O . LEU A 1 95 ? 15.131 12.336 -8.128 1.00 58.78 95 LEU A O 1
ATOM 757 N N . SER A 1 96 ? 15.228 11.386 -6.091 1.00 56.19 96 SER A N 1
ATOM 758 C CA . SER A 1 96 ? 14.603 12.474 -5.329 1.00 56.19 96 SER A CA 1
ATOM 759 C C . SER A 1 96 ? 14.644 12.186 -3.816 1.00 56.19 96 SER A C 1
ATOM 761 O O . SER A 1 96 ? 14.423 11.033 -3.427 1.00 56.19 96 SER A O 1
ATOM 763 N N . PRO A 1 97 ? 14.849 13.191 -2.939 1.00 55.81 97 PRO A N 1
ATOM 764 C CA . PRO A 1 97 ? 14.659 13.029 -1.501 1.00 55.81 97 PRO A CA 1
ATOM 765 C C . PRO A 1 97 ? 13.174 12.774 -1.182 1.00 55.81 97 PRO A C 1
ATOM 767 O O . PRO A 1 97 ? 12.314 13.611 -1.446 1.00 55.81 97 PRO A O 1
ATOM 770 N N . GLY A 1 98 ? 12.859 11.618 -0.596 1.00 61.75 98 GLY A N 1
ATOM 771 C CA . GLY A 1 98 ? 11.541 11.319 -0.017 1.00 61.75 98 GLY A CA 1
ATOM 772 C C . GLY A 1 98 ? 10.654 10.389 -0.851 1.00 61.75 98 GLY A C 1
ATOM 773 O O . GLY A 1 98 ? 10.295 9.323 -0.362 1.00 61.75 98 GLY A O 1
ATOM 774 N N . ALA A 1 99 ? 10.339 10.736 -2.103 1.00 60.00 99 ALA A N 1
ATOM 775 C CA . ALA A 1 99 ? 9.377 9.982 -2.930 1.00 60.00 99 ALA A CA 1
ATOM 776 C C . ALA A 1 99 ? 9.870 8.588 -3.373 1.00 60.00 99 ALA A C 1
ATOM 778 O O . ALA A 1 99 ? 9.072 7.689 -3.604 1.00 60.00 99 ALA A O 1
ATOM 779 N N . HIS A 1 100 ? 11.185 8.379 -3.447 1.00 66.94 100 HIS A N 1
ATOM 780 C CA . HIS A 1 100 ? 11.787 7.069 -3.738 1.00 66.94 100 HIS A CA 1
ATOM 781 C C . HIS A 1 100 ? 12.502 6.480 -2.516 1.00 66.94 100 HIS A C 1
ATOM 783 O O . HIS A 1 100 ? 13.285 5.537 -2.640 1.00 66.94 100 HIS A O 1
ATOM 789 N N . SER A 1 101 ? 12.245 7.030 -1.324 1.00 83.81 101 SER A N 1
ATOM 790 C CA . SER A 1 101 ? 12.845 6.540 -0.087 1.00 83.81 101 SER A CA 1
ATOM 791 C C . SER A 1 101 ? 12.086 5.324 0.425 1.00 83.81 101 SER A C 1
ATOM 793 O O . SER A 1 101 ? 11.001 5.432 0.995 1.00 83.81 101 SER A O 1
ATOM 795 N N . SER A 1 102 ? 12.691 4.147 0.280 1.00 88.12 102 SER A N 1
ATOM 796 C CA . SER A 1 102 ? 12.142 2.894 0.805 1.00 88.12 102 SER A CA 1
ATOM 797 C C . SER A 1 102 ? 11.877 2.969 2.312 1.00 88.12 102 SER A C 1
ATOM 799 O O . SER A 1 102 ? 10.867 2.465 2.792 1.00 88.12 102 SER A O 1
ATOM 801 N N . MET A 1 103 ? 12.725 3.679 3.062 1.00 89.25 103 MET A N 1
ATOM 802 C CA . MET A 1 103 ? 12.555 3.841 4.508 1.00 89.25 103 MET A CA 1
ATOM 803 C C . MET A 1 103 ? 11.267 4.575 4.886 1.00 89.25 103 MET A C 1
ATOM 805 O O . MET A 1 103 ? 10.651 4.218 5.889 1.00 89.25 103 MET A O 1
ATOM 809 N N . VAL A 1 104 ? 10.833 5.553 4.084 1.00 91.81 104 VAL A N 1
ATOM 810 C CA . VAL A 1 104 ? 9.567 6.266 4.318 1.00 91.81 104 VAL A CA 1
ATOM 811 C C . VAL A 1 104 ? 8.400 5.286 4.220 1.00 91.81 104 VAL A C 1
ATOM 813 O O . VAL A 1 104 ? 7.595 5.188 5.143 1.00 91.81 104 VAL A O 1
ATOM 816 N N . TYR A 1 105 ? 8.346 4.491 3.153 1.00 94.31 105 TYR A N 1
ATOM 817 C CA . TYR A 1 105 ? 7.278 3.509 2.957 1.00 94.31 105 TYR A CA 1
ATOM 818 C C . TYR A 1 105 ? 7.299 2.385 3.998 1.00 94.31 105 TYR A C 1
ATOM 820 O O . TYR A 1 105 ? 6.239 1.964 4.458 1.00 94.31 105 TYR A O 1
ATOM 828 N N . LEU A 1 106 ? 8.485 1.950 4.438 1.00 94.88 106 LEU A N 1
ATOM 829 C CA . LEU A 1 106 ? 8.616 0.986 5.531 1.00 94.88 106 LEU A CA 1
ATOM 830 C C . LEU A 1 106 ? 8.037 1.535 6.840 1.00 94.88 106 LEU A C 1
ATOM 832 O O . LEU A 1 106 ? 7.283 0.838 7.516 1.00 94.88 106 LEU A O 1
ATOM 836 N N . GLN A 1 107 ? 8.365 2.781 7.199 1.00 94.38 107 GLN A N 1
ATOM 837 C CA . GLN A 1 107 ? 7.846 3.416 8.414 1.00 94.38 107 GLN A CA 1
ATOM 838 C C . GLN A 1 107 ? 6.322 3.571 8.368 1.00 94.38 107 GLN A C 1
ATOM 840 O O . GLN A 1 107 ? 5.656 3.281 9.363 1.00 94.38 107 GLN A O 1
ATOM 845 N N . ARG A 1 108 ? 5.773 3.966 7.213 1.00 95.81 108 ARG A N 1
ATOM 846 C CA . ARG A 1 108 ? 4.325 4.095 6.990 1.00 95.81 108 ARG A CA 1
ATOM 847 C C . ARG A 1 108 ? 3.608 2.750 7.091 1.00 95.81 108 ARG A C 1
ATOM 849 O O . ARG A 1 108 ? 2.646 2.637 7.845 1.00 95.81 108 ARG A O 1
ATOM 856 N N . ALA A 1 109 ? 4.102 1.723 6.397 1.00 96.88 109 ALA A N 1
ATOM 857 C CA . ALA A 1 109 ? 3.533 0.376 6.449 1.00 96.88 109 ALA A CA 1
ATOM 858 C C . ALA A 1 109 ? 3.590 -0.207 7.869 1.00 96.88 109 ALA A C 1
ATOM 860 O O . ALA A 1 109 ? 2.597 -0.739 8.358 1.00 96.88 109 ALA A O 1
ATOM 861 N N . LYS A 1 110 ? 4.717 -0.034 8.573 1.00 95.62 110 LYS A N 1
ATOM 862 C CA . LYS A 1 110 ? 4.847 -0.478 9.965 1.00 95.62 110 LYS A CA 1
ATOM 863 C C . LYS A 1 110 ? 3.841 0.223 10.878 1.00 95.62 110 LYS A C 1
ATOM 865 O O . LYS A 1 110 ? 3.242 -0.432 11.716 1.00 95.62 110 LYS A O 1
ATOM 870 N N . ALA A 1 111 ? 3.642 1.529 10.716 1.00 95.56 111 ALA A N 1
ATOM 871 C CA . ALA A 1 111 ? 2.675 2.274 11.517 1.00 95.56 111 ALA A CA 1
ATOM 872 C C . ALA A 1 111 ? 1.242 1.750 11.330 1.00 95.56 111 ALA A C 1
ATOM 874 O O . ALA A 1 111 ? 0.541 1.554 12.314 1.00 95.56 111 ALA A O 1
ATOM 875 N N . LEU A 1 112 ? 0.839 1.475 10.085 1.00 96.19 112 LEU A N 1
ATOM 876 C CA . LEU A 1 112 ? -0.474 0.897 9.773 1.00 96.19 112 LEU A CA 1
ATOM 877 C C . LEU A 1 112 ? -0.633 -0.518 10.339 1.00 96.19 112 LEU A C 1
ATOM 879 O O . LEU A 1 112 ? -1.710 -0.870 10.808 1.00 96.19 112 LEU A O 1
ATOM 883 N N . TYR A 1 113 ? 0.433 -1.320 10.300 1.00 95.81 113 TYR A N 1
ATOM 884 C CA . TYR A 1 113 ? 0.446 -2.652 10.901 1.00 95.81 113 TYR A 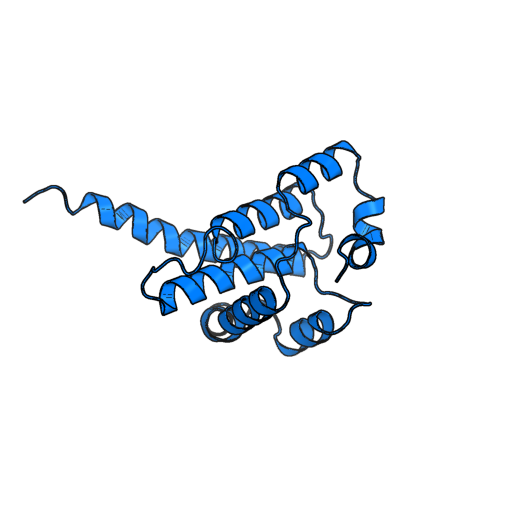CA 1
ATOM 885 C C . TYR A 1 113 ? 0.330 -2.593 12.430 1.00 95.81 113 TYR A C 1
ATOM 887 O O . TYR A 1 113 ? -0.498 -3.295 12.999 1.00 95.81 113 TYR A O 1
ATOM 895 N N . ASP A 1 114 ? 1.126 -1.739 13.083 1.00 94.69 114 ASP A N 1
ATOM 896 C CA . ASP A 1 114 ? 1.121 -1.572 14.542 1.00 94.69 114 ASP A CA 1
ATOM 897 C C . ASP A 1 114 ? -0.248 -1.081 15.054 1.00 94.69 114 ASP A C 1
ATOM 899 O O . ASP A 1 114 ? -0.645 -1.448 16.153 1.00 94.69 114 ASP A O 1
ATOM 903 N N . ALA A 1 115 ? -0.960 -0.274 14.259 1.00 92.31 115 ALA A N 1
ATOM 904 C CA . ALA A 1 115 ? -2.310 0.215 14.556 1.00 92.31 115 ALA A CA 1
ATOM 905 C C . ALA A 1 115 ? -3.428 -0.772 14.159 1.00 92.31 115 ALA A C 1
ATOM 907 O O . ALA A 1 115 ? -4.601 -0.414 14.179 1.00 92.31 115 ALA A O 1
ATOM 908 N N . GLU A 1 116 ? -3.081 -1.983 13.704 1.00 92.62 116 GLU A N 1
ATOM 909 C CA . GLU A 1 116 ? -4.029 -2.980 13.190 1.00 92.62 116 GLU A CA 1
ATOM 910 C C . GLU A 1 116 ? -5.037 -2.405 12.171 1.00 92.62 116 GLU A C 1
ATOM 912 O O . GLU A 1 116 ? -6.221 -2.765 12.173 1.00 92.62 116 GLU A O 1
ATOM 917 N N . PHE A 1 117 ? -4.569 -1.488 11.313 1.00 92.75 117 PHE A N 1
ATOM 918 C CA . PHE A 1 117 ? -5.419 -0.717 10.401 1.00 92.75 117 PHE A CA 1
ATOM 919 C C . PHE A 1 117 ? -6.115 -1.603 9.361 1.00 92.75 117 PHE A C 1
ATOM 921 O O . PHE A 1 117 ? -7.223 -1.307 8.932 1.00 92.75 117 PHE A O 1
ATOM 928 N N . GLU A 1 118 ? -5.469 -2.695 8.953 1.00 94.06 118 GLU A N 1
ATOM 929 C CA . GLU A 1 118 ? -6.028 -3.691 8.042 1.00 94.06 118 GLU A CA 1
ATOM 930 C C . GLU A 1 118 ? -6.530 -4.908 8.827 1.00 94.06 118 GLU A C 1
ATOM 932 O O . GLU A 1 118 ? -5.807 -5.443 9.669 1.00 94.06 118 GLU A O 1
ATOM 937 N N . LYS A 1 119 ? -7.752 -5.369 8.530 1.00 92.00 119 LYS A N 1
ATOM 938 C CA . LYS A 1 119 ? -8.369 -6.526 9.203 1.00 92.00 119 LYS A CA 1
ATOM 939 C C . LYS A 1 119 ? -8.355 -7.796 8.354 1.00 92.00 119 LYS A C 1
ATOM 941 O O . LYS A 1 119 ? -8.524 -8.884 8.900 1.00 92.00 119 LYS A O 1
ATOM 946 N N . ASP A 1 120 ? -8.134 -7.703 7.044 1.00 95.44 120 ASP A N 1
ATOM 947 C CA . ASP A 1 120 ? -7.967 -8.885 6.204 1.00 95.44 120 ASP A CA 1
ATOM 948 C C . ASP A 1 120 ? -6.588 -9.529 6.428 1.00 95.44 120 ASP A C 1
ATOM 950 O O . ASP A 1 120 ? -5.540 -8.993 6.062 1.00 95.44 120 ASP A O 1
ATOM 954 N N . HIS A 1 121 ? -6.580 -10.727 7.017 1.00 95.62 121 HIS A N 1
ATOM 955 C CA . HIS A 1 121 ? -5.338 -11.416 7.380 1.00 95.62 121 HIS A CA 1
ATOM 956 C C . HIS A 1 121 ? -4.478 -11.767 6.160 1.00 95.62 121 HIS A C 1
ATOM 958 O O . HIS A 1 121 ? -3.252 -11.809 6.266 1.00 95.62 121 HIS A O 1
ATOM 964 N N . THR A 1 122 ? -5.095 -12.016 5.000 1.00 96.75 122 THR A N 1
ATOM 965 C CA . THR A 1 122 ? -4.351 -12.311 3.767 1.00 96.75 122 THR A CA 1
ATOM 966 C C . THR A 1 122 ? -3.528 -11.094 3.360 1.00 96.75 122 THR A C 1
ATOM 968 O O . THR A 1 122 ? -2.334 -11.210 3.090 1.00 96.75 122 THR A O 1
ATOM 971 N N . THR A 1 123 ? -4.148 -9.920 3.397 1.00 97.19 123 THR A N 1
ATOM 972 C CA . THR A 1 123 ? -3.544 -8.625 3.091 1.00 97.19 123 THR A CA 1
ATOM 973 C C . THR A 1 123 ? -2.441 -8.273 4.086 1.00 97.19 123 THR A C 1
ATOM 975 O O . THR A 1 123 ? -1.356 -7.854 3.678 1.00 97.19 123 THR A O 1
ATOM 978 N N . VAL A 1 124 ? -2.662 -8.518 5.383 1.00 97.88 124 VAL A N 1
ATOM 979 C CA . VAL A 1 124 ? -1.631 -8.342 6.420 1.00 97.88 124 VAL A CA 1
ATOM 980 C C . VAL A 1 124 ? -0.414 -9.227 6.136 1.00 97.88 124 VAL A C 1
ATOM 982 O O . VAL A 1 124 ? 0.714 -8.736 6.123 1.00 97.88 124 VAL A O 1
ATOM 985 N N . VAL A 1 125 ? -0.616 -10.516 5.843 1.00 98.00 125 VAL A N 1
ATOM 986 C CA . VAL A 1 125 ? 0.484 -11.441 5.518 1.00 98.00 125 VAL A CA 1
ATOM 987 C C . VAL A 1 125 ? 1.217 -11.012 4.245 1.00 98.00 125 VAL A C 1
ATOM 989 O O . VAL A 1 125 ? 2.447 -11.019 4.224 1.00 98.00 125 VAL A O 1
ATOM 992 N N . GLN A 1 126 ? 0.499 -10.593 3.199 1.00 97.94 126 GLN A N 1
ATOM 993 C CA . GLN A 1 126 ? 1.105 -10.061 1.973 1.00 97.94 126 GLN A CA 1
ATOM 994 C C . GLN A 1 126 ? 2.000 -8.853 2.270 1.00 97.94 126 GLN A C 1
ATOM 996 O O . GLN A 1 126 ? 3.147 -8.820 1.823 1.00 97.94 126 GLN A O 1
ATOM 1001 N N . ALA A 1 127 ? 1.513 -7.889 3.055 1.00 98.00 127 ALA A N 1
ATOM 1002 C CA . ALA A 1 127 ? 2.277 -6.704 3.428 1.00 98.00 127 ALA A CA 1
ATOM 1003 C C . ALA A 1 127 ? 3.529 -7.058 4.249 1.00 98.00 127 ALA A C 1
ATOM 1005 O O . ALA A 1 127 ? 4.622 -6.577 3.942 1.00 98.00 127 ALA A O 1
ATOM 1006 N N . LEU A 1 128 ? 3.398 -7.951 5.236 1.00 97.12 128 LEU A N 1
ATOM 1007 C CA . LEU A 1 128 ? 4.525 -8.425 6.042 1.00 97.12 128 LEU A CA 1
ATOM 1008 C C . LEU A 1 128 ? 5.588 -9.123 5.188 1.00 97.12 128 LEU A C 1
ATOM 1010 O O . LEU A 1 128 ? 6.772 -8.849 5.362 1.00 97.12 128 LEU A O 1
ATOM 1014 N N . LEU A 1 129 ? 5.193 -9.967 4.230 1.00 96.88 129 LEU A N 1
ATOM 1015 C CA . LEU A 1 129 ? 6.136 -10.630 3.322 1.00 96.88 129 LEU A CA 1
ATOM 1016 C C . LEU A 1 129 ? 6.933 -9.619 2.487 1.00 96.88 129 LEU A C 1
ATOM 1018 O O . LEU A 1 129 ? 8.147 -9.771 2.343 1.00 96.88 129 LEU A O 1
ATOM 1022 N N . LEU A 1 130 ? 6.284 -8.566 1.983 1.00 96.75 130 LEU A N 1
ATOM 1023 C CA . LEU A 1 130 ? 6.954 -7.490 1.242 1.00 96.75 130 LEU A CA 1
ATOM 1024 C C . LEU A 1 130 ? 7.914 -6.685 2.133 1.00 96.75 130 LEU A C 1
ATOM 1026 O O . LEU A 1 130 ? 9.039 -6.387 1.724 1.00 96.75 130 LEU A O 1
ATOM 1030 N N . MET A 1 131 ? 7.508 -6.380 3.368 1.00 95.25 131 MET A N 1
ATOM 1031 C CA . MET A 1 131 ? 8.359 -5.714 4.360 1.00 95.25 131 MET A CA 1
ATOM 1032 C C . MET A 1 131 ? 9.575 -6.567 4.748 1.00 95.25 131 MET A C 1
ATOM 1034 O O . MET A 1 131 ? 10.695 -6.061 4.803 1.00 95.25 131 MET A O 1
ATOM 1038 N N . SER A 1 132 ? 9.385 -7.867 4.979 1.00 93.19 132 SER A N 1
ATOM 1039 C CA . SER A 1 132 ? 10.472 -8.801 5.294 1.00 93.19 132 SER A CA 1
ATOM 1040 C C . SER A 1 132 ? 11.423 -9.005 4.116 1.00 93.19 132 SER A C 1
ATOM 1042 O O . SER A 1 132 ? 12.631 -9.134 4.316 1.00 93.19 132 SER A O 1
ATOM 1044 N N . TRP A 1 133 ? 10.908 -9.008 2.884 1.00 91.62 133 TRP A N 1
ATOM 1045 C CA . TRP A 1 133 ? 11.729 -9.095 1.676 1.00 91.62 133 TRP A CA 1
ATOM 1046 C C . TRP A 1 133 ? 12.674 -7.897 1.534 1.00 91.62 133 TRP A C 1
ATOM 1048 O O . TRP A 1 133 ? 13.843 -8.073 1.192 1.00 91.62 133 TRP A O 1
ATOM 1058 N N . TYR A 1 134 ? 12.208 -6.688 1.870 1.00 86.88 134 TYR A N 1
ATOM 1059 C CA . TYR A 1 134 ? 13.065 -5.501 1.890 1.00 86.88 134 TYR A CA 1
ATOM 1060 C C . TYR A 1 134 ? 14.271 -5.674 2.830 1.00 86.88 134 TYR A C 1
ATOM 1062 O O . TYR A 1 134 ? 15.394 -5.344 2.443 1.00 86.88 134 TYR A O 1
ATOM 1070 N N . TRP A 1 135 ? 14.048 -6.235 4.026 1.00 78.94 135 TRP A N 1
ATOM 1071 C CA . TRP A 1 135 ? 15.078 -6.382 5.060 1.00 78.94 135 TRP A CA 1
ATOM 1072 C C . TRP A 1 135 ? 16.207 -7.343 4.662 1.00 78.94 135 TRP A C 1
ATOM 1074 O O . TRP A 1 135 ? 17.385 -7.025 4.832 1.00 78.94 135 TRP A O 1
ATOM 1084 N N . GLN A 1 136 ? 15.866 -8.476 4.041 1.00 75.06 136 GLN A N 1
ATOM 1085 C CA . GLN A 1 136 ? 16.857 -9.448 3.547 1.00 75.06 136 GLN A CA 1
ATOM 1086 C C . GLN A 1 136 ? 17.846 -8.818 2.560 1.00 75.06 136 GLN A C 1
ATOM 1088 O O . GLN A 1 136 ? 19.022 -9.169 2.519 1.00 75.06 136 GLN A O 1
ATOM 1093 N N . GLY A 1 137 ? 17.379 -7.852 1.773 1.00 62.50 137 GLY A N 1
ATOM 1094 C CA . GLY A 1 137 ? 18.217 -7.157 0.815 1.00 62.50 137 GLY A CA 1
ATOM 1095 C C . GLY A 1 137 ? 19.054 -6.012 1.399 1.00 62.50 137 GLY A C 1
ATOM 1096 O O . GLY A 1 137 ? 19.949 -5.540 0.702 1.00 62.50 137 GLY A O 1
ATOM 1097 N N . THR A 1 138 ? 18.765 -5.522 2.611 1.00 60.19 138 THR A N 1
ATOM 1098 C CA . THR A 1 138 ? 19.559 -4.471 3.287 1.00 60.19 138 THR A CA 1
ATOM 1099 C C . THR A 1 138 ? 20.665 -5.044 4.173 1.00 60.19 138 THR A C 1
ATOM 1101 O O . THR A 1 138 ? 21.701 -4.409 4.354 1.00 60.19 138 THR A O 1
ATOM 1104 N N . GLU A 1 139 ? 20.499 -6.267 4.688 1.00 57.75 139 GLU A N 1
ATOM 1105 C CA . GLU A 1 139 ? 21.541 -6.947 5.478 1.00 57.75 139 GLU A CA 1
ATOM 1106 C C . GLU A 1 139 ? 22.793 -7.287 4.645 1.00 57.75 139 GLU A C 1
ATOM 1108 O O . GLU A 1 139 ? 23.906 -7.342 5.169 1.00 57.75 139 GLU A O 1
ATOM 1113 N N . GLY A 1 140 ? 22.643 -7.444 3.325 1.00 50.66 140 GLY A N 1
ATOM 1114 C CA . GLY A 1 140 ? 23.773 -7.609 2.406 1.00 50.66 140 GLY A CA 1
ATOM 1115 C C . GLY A 1 140 ? 24.624 -6.344 2.222 1.00 50.66 140 GLY A C 1
ATOM 1116 O O . GLY A 1 140 ? 25.823 -6.445 1.963 1.00 50.66 140 GLY A O 1
ATOM 1117 N N . GLU A 1 141 ? 24.039 -5.154 2.393 1.00 49.06 141 GLU A N 1
ATOM 1118 C CA . GLU A 1 141 ? 24.732 -3.867 2.222 1.00 49.06 141 GLU A CA 1
ATOM 1119 C C . GLU A 1 141 ? 25.566 -3.504 3.465 1.00 49.06 141 GLU A C 1
ATOM 1121 O O . GLU A 1 141 ? 26.678 -2.985 3.346 1.00 49.06 141 GLU A O 1
ATOM 1126 N N . SER A 1 142 ? 25.089 -3.849 4.666 1.00 45.28 142 SER A N 1
ATOM 1127 C CA . SER A 1 142 ? 25.793 -3.594 5.931 1.00 45.28 142 SER A CA 1
ATOM 1128 C C . SER A 1 142 ? 27.004 -4.512 6.157 1.00 45.28 142 SER A C 1
ATOM 1130 O O . SER A 1 142 ? 27.974 -4.095 6.790 1.00 45.28 142 SER A O 1
ATOM 1132 N N . VAL A 1 143 ? 27.025 -5.717 5.575 1.00 49.00 143 VAL A N 1
ATOM 1133 C CA . VAL A 1 143 ? 28.201 -6.613 5.607 1.00 49.00 143 VAL A CA 1
ATOM 1134 C C . VAL A 1 143 ? 29.293 -6.189 4.606 1.00 49.00 143 VAL A C 1
ATOM 1136 O O . VAL A 1 143 ? 30.477 -6.462 4.828 1.00 49.00 143 VAL A O 1
ATOM 1139 N N . GLY A 1 144 ? 28.941 -5.465 3.536 1.00 39.31 144 GLY A N 1
ATOM 1140 C CA . GLY A 1 144 ? 29.889 -4.990 2.517 1.00 39.31 144 GLY A CA 1
ATOM 1141 C C . GLY A 1 144 ? 30.838 -3.882 2.994 1.00 39.31 144 GLY A C 1
ATOM 1142 O O . GLY A 1 144 ? 31.9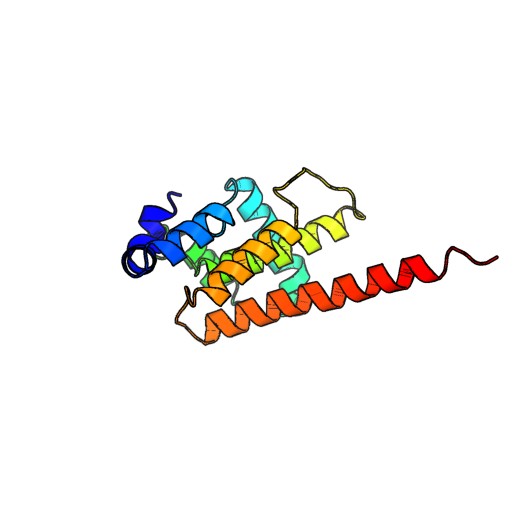81 -3.809 2.543 1.00 39.31 144 GLY A O 1
ATOM 1143 N N . LEU A 1 145 ? 30.416 -3.066 3.965 1.00 46.03 145 LEU A N 1
ATOM 1144 C CA . LEU A 1 145 ? 31.212 -1.946 4.488 1.00 46.03 145 LEU A CA 1
ATOM 1145 C C . LEU A 1 145 ? 32.257 -2.360 5.543 1.00 46.03 145 LEU A C 1
ATOM 1147 O O . LEU A 1 145 ? 33.115 -1.559 5.900 1.00 46.03 145 LEU A O 1
ATOM 1151 N N . SER A 1 146 ? 32.259 -3.621 5.991 1.00 42.94 146 SER A N 1
ATOM 1152 C CA . SER A 1 146 ? 33.274 -4.141 6.922 1.00 42.94 146 SER A CA 1
ATOM 1153 C C . SER A 1 146 ? 34.548 -4.651 6.231 1.00 42.94 146 SER A C 1
ATOM 1155 O O . SER A 1 146 ? 35.542 -4.887 6.918 1.00 42.94 146 SER A O 1
ATOM 1157 N N . LYS A 1 147 ? 34.558 -4.850 4.904 1.00 44.09 147 LYS A N 1
ATOM 1158 C CA . LYS A 1 147 ? 35.703 -5.459 4.191 1.00 44.09 147 LYS A CA 1
ATOM 1159 C C . LYS A 1 147 ? 36.584 -4.477 3.410 1.00 44.09 147 LYS A C 1
ATOM 1161 O O . LYS A 1 147 ? 37.586 -4.901 2.849 1.00 44.09 147 LYS A O 1
ATOM 1166 N N . ALA A 1 148 ? 36.269 -3.182 3.410 1.00 47.28 148 ALA A N 1
ATOM 1167 C CA . ALA A 1 148 ? 37.051 -2.164 2.696 1.00 47.28 148 ALA A CA 1
ATOM 1168 C C . ALA A 1 148 ? 38.117 -1.450 3.561 1.00 47.28 148 ALA A C 1
ATOM 1170 O O . ALA A 1 148 ? 38.762 -0.522 3.086 1.00 47.28 148 ALA A O 1
ATOM 1171 N N . GLY A 1 149 ? 38.304 -1.858 4.824 1.00 42.25 149 GLY A N 1
ATOM 1172 C CA . GLY A 1 149 ? 39.172 -1.171 5.795 1.00 42.25 149 GLY A CA 1
ATOM 1173 C C . GLY A 1 149 ? 40.440 -1.917 6.217 1.00 42.25 149 GLY A C 1
ATOM 1174 O O . GLY A 1 149 ? 41.018 -1.561 7.240 1.00 42.25 149 GLY A O 1
ATOM 1175 N N . ILE A 1 150 ? 40.856 -2.965 5.501 1.00 46.72 150 ILE A N 1
ATOM 1176 C CA . ILE A 1 150 ? 42.115 -3.665 5.796 1.00 46.72 150 ILE A CA 1
ATOM 1177 C C . ILE A 1 150 ? 42.751 -4.164 4.496 1.00 46.72 150 ILE A C 1
ATOM 1179 O O . ILE A 1 150 ? 42.466 -5.263 4.025 1.00 46.72 150 ILE A O 1
ATOM 1183 N N . SER A 1 151 ? 43.604 -3.327 3.914 1.00 41.88 151 SER A N 1
ATOM 1184 C CA . SER A 1 151 ? 44.773 -3.743 3.140 1.00 41.88 151 SER A CA 1
ATOM 1185 C C . SER A 1 151 ? 45.857 -2.688 3.260 1.00 41.88 151 SER A C 1
ATOM 1187 O O . SER A 1 151 ? 45.508 -1.498 3.417 1.00 41.88 151 SER A O 1
#

Foldseek 3Di:
DQLCQQLVVLLVPADPVLNVLLVVLCLSPDDPPVLLVQLLCLCVVPPCVVVVLDDNVVQVVQCPPSNRHPDSLLSLLSSLLSLVSVCVVVVNDDPDPPSSDSVSSLSSSVSCVVRVSDDPVSSVVNSVVSSVVSVVVVVVVVVVVVPPPDD

pLDDT: mean 84.79, std 15.66, range [39.31, 98.0]

Secondary structure (DSSP, 8-state):
--HHHHTHHHHTTS-HHHHHHHHHTTTT----HHHHHHHHHHIIIIITTT---S-HHHHHHHHT-TTSPPPHHHHHHHHHHHHHHHHHHTTT--SSTTTT-HHHHHHHHHHHHHTT----HHHHHHHHHHHHHHHHHHHHHHHHTTSSS--

Organism: Aspergillus oryzae (NCBI:txid5062)

Radius of gyration: 16.17 Å; chains: 1; bounding box: 60×26×33 Å